Protein AF-A0A650EPH5-F1 (afdb_monomer_lite)

Structure (mmCIF, N/CA/C/O backbone):
data_AF-A0A650EPH5-F1
#
_entry.id   AF-A0A650EPH5-F1
#
loop_
_atom_site.group_PDB
_atom_site.id
_atom_site.type_symbol
_atom_site.label_atom_id
_atom_site.label_alt_id
_atom_site.label_comp_id
_atom_site.label_asym_id
_atom_site.label_entity_id
_atom_site.label_seq_id
_atom_site.pdbx_PDB_ins_code
_atom_site.Cartn_x
_atom_site.Cartn_y
_atom_site.Cartn_z
_atom_site.occupancy
_atom_site.B_iso_or_equiv
_atom_site.auth_seq_id
_atom_site.auth_comp_id
_atom_site.auth_asym_id
_atom_site.auth_atom_id
_atom_site.pdbx_PDB_model_num
ATOM 1 N N . MET A 1 1 ? -0.187 1.053 -28.950 1.00 65.94 1 MET A N 1
ATOM 2 C CA . MET A 1 1 ? -0.601 1.881 -27.796 1.00 65.94 1 MET A CA 1
ATOM 3 C C . MET A 1 1 ? 0.514 2.882 -27.525 1.00 65.94 1 MET A C 1
ATOM 5 O O . MET A 1 1 ? 1.655 2.445 -27.429 1.00 65.94 1 MET A O 1
ATOM 9 N N . ARG A 1 2 ? 0.237 4.194 -27.505 1.00 87.94 2 ARG A N 1
ATOM 10 C CA . ARG A 1 2 ? 1.262 5.235 -27.297 1.00 87.94 2 ARG A CA 1
ATOM 11 C C . ARG A 1 2 ? 1.329 5.580 -25.810 1.00 87.94 2 ARG A C 1
ATOM 13 O O . ARG A 1 2 ? 0.626 6.463 -25.344 1.00 87.94 2 ARG A O 1
ATOM 20 N N . ILE A 1 3 ? 2.156 4.843 -25.066 1.00 87.69 3 ILE A N 1
ATOM 21 C CA . ILE A 1 3 ? 2.199 4.886 -23.591 1.00 87.69 3 ILE A CA 1
ATOM 22 C C . ILE A 1 3 ? 2.401 6.299 -23.016 1.00 87.69 3 ILE A C 1
ATOM 24 O O . ILE A 1 3 ? 1.815 6.626 -21.992 1.00 87.69 3 ILE A O 1
ATOM 28 N N . LEU A 1 4 ? 3.168 7.156 -23.699 1.00 87.38 4 LEU A N 1
ATOM 29 C CA . LEU A 1 4 ? 3.391 8.546 -23.285 1.00 87.38 4 LEU A CA 1
ATOM 30 C C . LEU A 1 4 ? 2.145 9.428 -23.456 1.00 87.38 4 LEU A C 1
ATOM 32 O O . LEU A 1 4 ? 1.911 10.311 -22.639 1.00 87.38 4 LEU A O 1
ATOM 36 N N . GLU A 1 5 ? 1.336 9.182 -24.488 1.00 90.44 5 GLU A N 1
ATOM 37 C CA . GLU A 1 5 ? 0.070 9.896 -24.695 1.00 90.44 5 GLU A CA 1
ATOM 38 C C . GLU A 1 5 ? -0.962 9.455 -23.651 1.00 90.44 5 GLU A C 1
ATOM 40 O O . GLU A 1 5 ? -1.614 10.294 -23.042 1.00 90.44 5 GLU A O 1
ATOM 45 N N . GLU A 1 6 ? -1.051 8.152 -23.372 1.00 91.62 6 GLU A N 1
ATOM 46 C CA . GLU A 1 6 ? -1.917 7.618 -22.311 1.00 91.62 6 GLU A CA 1
ATOM 47 C C . GLU A 1 6 ? -1.526 8.150 -20.924 1.00 91.62 6 GLU A C 1
ATOM 49 O O . GLU A 1 6 ? -2.394 8.456 -20.110 1.00 91.62 6 GLU A O 1
ATOM 54 N N . PHE A 1 7 ? -0.224 8.304 -20.661 1.00 84.19 7 PHE A N 1
ATOM 55 C CA . PHE A 1 7 ? 0.267 8.949 -19.446 1.00 84.19 7 PHE A CA 1
ATOM 56 C C . PHE A 1 7 ? -0.132 10.429 -19.387 1.00 84.19 7 PHE A C 1
ATOM 58 O O . PHE A 1 7 ? -0.638 10.883 -18.366 1.00 84.19 7 PHE A O 1
ATOM 65 N N . TRP A 1 8 ? 0.045 11.172 -20.486 1.00 85.75 8 TRP A N 1
ATOM 66 C CA . TRP A 1 8 ? -0.319 12.590 -20.577 1.00 85.75 8 TRP A CA 1
ATOM 67 C C . TRP A 1 8 ? -1.809 12.840 -20.320 1.00 85.75 8 TRP A C 1
ATOM 69 O O . TRP A 1 8 ? -2.163 13.779 -19.611 1.00 85.75 8 TRP A O 1
ATOM 79 N N . TYR A 1 9 ? -2.682 11.988 -20.861 1.00 92.62 9 TYR A N 1
ATOM 80 C CA . TYR A 1 9 ? -4.125 12.076 -20.628 1.00 92.62 9 TYR A CA 1
ATOM 81 C C . TYR A 1 9 ? -4.566 11.509 -19.271 1.00 92.62 9 TYR A C 1
ATOM 83 O O . TYR A 1 9 ? -5.749 11.581 -18.948 1.00 92.62 9 TYR A O 1
ATOM 91 N N . GLY A 1 10 ? -3.640 10.972 -18.471 1.00 85.44 10 GLY A N 1
ATOM 92 C CA . GLY A 1 10 ? -3.937 10.421 -17.153 1.00 85.44 10 GLY A CA 1
ATOM 93 C C . GLY A 1 10 ? -4.662 9.078 -17.189 1.00 85.44 10 GLY A C 1
ATOM 94 O O . GLY A 1 10 ? -5.226 8.688 -16.183 1.00 85.44 10 GLY A O 1
ATOM 95 N N . ASN A 1 11 ? -4.641 8.349 -18.308 1.00 88.81 11 ASN A N 1
ATOM 96 C CA . ASN A 1 11 ? -5.302 7.043 -18.430 1.00 88.81 11 ASN A CA 1
ATOM 97 C C . ASN A 1 11 ? -4.506 5.909 -17.758 1.00 88.81 11 ASN A C 1
ATOM 99 O O . ASN A 1 11 ? -4.998 4.787 -17.617 1.00 88.81 11 ASN A O 1
ATOM 103 N N . LEU A 1 12 ? -3.251 6.170 -17.380 1.00 84.88 12 LEU A N 1
ATOM 104 C CA . LEU A 1 12 ? -2.390 5.216 -16.692 1.00 84.88 12 LEU A CA 1
ATOM 105 C C . LEU A 1 12 ? -2.391 5.495 -15.190 1.00 84.88 12 LEU A C 1
ATOM 107 O O . LEU A 1 12 ? -1.762 6.442 -14.727 1.00 84.88 12 LEU A O 1
ATOM 111 N N . HIS A 1 13 ? -3.017 4.593 -14.434 1.00 82.19 13 HIS A N 1
ATOM 112 C CA . HIS A 1 13 ? -3.025 4.604 -12.972 1.00 82.19 13 HIS A CA 1
ATOM 113 C C . HIS A 1 13 ? -2.250 3.393 -12.433 1.00 82.19 13 HIS A C 1
ATOM 115 O O . HIS A 1 13 ? -2.848 2.417 -11.985 1.00 82.19 13 HIS A O 1
ATOM 121 N N . PRO A 1 14 ? -0.907 3.393 -12.487 1.00 73.00 14 PRO A N 1
ATOM 122 C CA . PRO A 1 14 ? -0.113 2.222 -12.107 1.00 73.00 14 PRO A CA 1
ATOM 123 C C . PRO A 1 14 ? -0.244 1.848 -10.618 1.00 73.00 14 PRO A C 1
ATOM 125 O O . PRO A 1 14 ? 0.015 0.696 -10.254 1.00 73.00 14 PRO A O 1
ATOM 128 N N . ASN A 1 15 ? -0.687 2.798 -9.789 1.00 73.38 15 ASN A N 1
ATOM 129 C CA . ASN A 1 15 ? -0.943 2.619 -8.360 1.00 73.38 15 ASN A CA 1
ATOM 130 C C . ASN A 1 15 ? -2.373 2.144 -8.060 1.00 73.38 15 ASN A C 1
ATOM 132 O O . ASN A 1 15 ? -2.621 1.586 -6.995 1.00 73.38 15 ASN A O 1
ATOM 136 N N . GLU A 1 16 ? -3.317 2.309 -8.990 1.00 77.69 16 GLU A N 1
ATOM 137 C CA . GLU A 1 16 ? -4.693 1.861 -8.793 1.00 77.69 16 GLU A CA 1
ATOM 138 C C . GLU A 1 16 ? -4.825 0.411 -9.240 1.00 77.69 16 GLU A C 1
ATOM 140 O O . GLU A 1 16 ? -4.830 0.078 -10.428 1.00 77.69 16 GLU A O 1
ATOM 145 N N . LYS A 1 17 ? -4.920 -0.487 -8.262 1.00 76.38 17 LYS A N 1
ATOM 146 C CA . LYS A 1 17 ? -5.133 -1.909 -8.514 1.00 76.38 17 LYS A CA 1
ATOM 147 C C . LYS A 1 17 ? -6.337 -2.393 -7.737 1.00 76.38 17 LYS A C 1
ATOM 149 O O . LYS A 1 17 ? -6.436 -2.224 -6.526 1.00 76.38 17 LYS A O 1
ATOM 154 N N . LEU A 1 18 ? -7.236 -3.065 -8.444 1.00 79.88 18 LEU A N 1
ATOM 155 C CA . LEU A 1 18 ? -8.296 -3.835 -7.814 1.00 79.88 18 LEU A CA 1
ATOM 156 C C . LEU A 1 18 ? -7.725 -5.185 -7.383 1.00 79.88 18 LEU A C 1
ATOM 158 O O . LEU A 1 18 ? -7.119 -5.898 -8.188 1.00 79.88 18 LEU A O 1
ATOM 162 N N . PHE A 1 19 ? -7.950 -5.569 -6.130 1.00 81.56 19 PHE A N 1
ATOM 163 C CA . PHE A 1 19 ? -7.682 -6.936 -5.701 1.00 81.56 19 PHE A CA 1
ATOM 164 C C . PHE A 1 19 ? -8.859 -7.844 -6.076 1.00 81.56 19 PHE A C 1
ATOM 166 O O . PHE A 1 19 ? -10.022 -7.432 -6.129 1.00 81.56 19 PHE A O 1
ATOM 173 N N . ARG A 1 20 ? -8.564 -9.116 -6.352 1.00 86.38 20 ARG A N 1
ATOM 174 C CA . ARG A 1 20 ? -9.603 -10.111 -6.639 1.00 86.38 20 ARG A CA 1
ATOM 175 C C . ARG A 1 20 ? -10.287 -10.526 -5.337 1.00 86.38 20 ARG A C 1
ATOM 177 O O . ARG A 1 20 ? -9.619 -10.889 -4.370 1.00 86.38 20 ARG A O 1
ATOM 184 N N . ARG A 1 21 ? -11.621 -10.519 -5.332 1.00 86.19 21 ARG A N 1
ATOM 185 C CA . ARG A 1 21 ? -12.430 -11.053 -4.222 1.00 86.19 21 ARG A CA 1
ATOM 186 C C . ARG A 1 21 ? -12.224 -12.562 -4.079 1.00 86.19 21 ARG A C 1
ATOM 188 O O . ARG A 1 21 ? -11.805 -13.208 -5.036 1.00 86.19 21 ARG A O 1
ATOM 195 N N . GLN A 1 22 ? -12.555 -13.113 -2.906 1.00 88.88 22 GLN A N 1
ATOM 196 C CA . GLN A 1 22 ? -12.404 -14.546 -2.593 1.00 88.88 22 GLN A CA 1
ATOM 197 C C . GLN A 1 22 ? -10.952 -15.052 -2.653 1.00 88.88 22 GLN A C 1
ATOM 199 O O . GLN A 1 22 ? -10.709 -16.253 -2.737 1.00 88.88 22 GLN A O 1
ATOM 204 N N . THR A 1 23 ? -9.983 -14.140 -2.603 1.00 94.00 23 THR A N 1
ATOM 205 C CA . THR A 1 23 ? -8.571 -14.474 -2.417 1.00 94.00 23 THR A CA 1
ATOM 206 C C . THR A 1 23 ? -8.240 -14.573 -0.933 1.00 94.00 23 THR A C 1
ATOM 208 O O . THR A 1 23 ? -8.989 -14.099 -0.078 1.00 94.00 23 THR A O 1
ATOM 211 N N . GLU A 1 24 ? -7.083 -15.153 -0.624 1.00 93.62 24 GLU A N 1
ATOM 212 C CA . GLU A 1 24 ? -6.529 -15.130 0.731 1.00 93.62 24 GLU A CA 1
ATOM 213 C C . GLU A 1 24 ? -6.412 -13.694 1.267 1.00 93.62 24 GLU A C 1
ATOM 215 O O . GLU A 1 24 ? -6.780 -13.433 2.408 1.00 93.62 24 GLU A O 1
ATOM 220 N N . PHE A 1 25 ? -6.027 -12.740 0.413 1.00 91.62 25 PHE A N 1
ATOM 221 C CA . PHE A 1 25 ? -5.992 -11.321 0.764 1.00 91.62 25 PHE A CA 1
ATOM 222 C C . PHE A 1 25 ? -7.369 -10.785 1.187 1.00 91.62 25 PHE A C 1
ATOM 224 O O . PHE A 1 25 ? -7.482 -10.164 2.237 1.00 91.62 25 PHE A O 1
ATOM 231 N N . ASP A 1 26 ? -8.433 -11.069 0.423 1.00 93.38 26 ASP A N 1
ATOM 232 C CA . ASP A 1 26 ? -9.810 -10.682 0.783 1.00 93.38 26 ASP A CA 1
ATOM 233 C C . ASP A 1 26 ? -10.242 -11.292 2.128 1.00 93.38 26 ASP A C 1
ATOM 235 O O . ASP A 1 26 ? -10.922 -10.649 2.928 1.00 93.38 26 ASP A O 1
ATOM 239 N N . HIS A 1 27 ? -9.833 -12.534 2.403 1.00 93.94 27 HIS A N 1
ATOM 240 C CA . HIS A 1 27 ? -10.109 -13.181 3.683 1.00 93.94 27 HIS A CA 1
ATOM 241 C C . HIS A 1 27 ? -9.376 -12.499 4.845 1.00 93.94 27 HIS A C 1
ATOM 243 O O . HIS A 1 27 ? -10.002 -12.179 5.858 1.00 93.94 27 HIS A O 1
ATOM 249 N N . ILE A 1 28 ? -8.079 -12.233 4.689 1.00 96.62 28 ILE A N 1
ATOM 250 C CA . ILE A 1 28 ? -7.260 -11.555 5.699 1.00 96.62 28 ILE A CA 1
ATOM 251 C C . ILE A 1 28 ? -7.769 -10.131 5.938 1.00 96.62 28 ILE A C 1
ATOM 253 O O . ILE A 1 28 ? -7.913 -9.730 7.089 1.00 96.62 28 ILE A O 1
ATOM 257 N N . LEU A 1 29 ? -8.133 -9.395 4.884 1.00 94.44 29 LEU A N 1
ATOM 258 C CA . LEU A 1 29 ? -8.696 -8.049 4.995 1.00 94.44 29 LEU A CA 1
ATOM 259 C C . LEU A 1 29 ? -9.998 -8.046 5.809 1.00 94.44 29 LEU A C 1
ATOM 261 O O . LEU A 1 29 ? -10.179 -7.215 6.694 1.00 94.44 29 LEU A O 1
ATOM 265 N N . LYS A 1 30 ? -10.891 -9.015 5.580 1.00 95.12 30 LYS A N 1
ATOM 266 C CA . LYS A 1 30 ? -12.115 -9.165 6.388 1.00 95.12 30 LYS A CA 1
ATOM 267 C C . LYS A 1 30 ? -11.815 -9.473 7.854 1.00 95.12 30 LYS A C 1
ATOM 269 O O . LYS A 1 30 ? -12.530 -8.998 8.734 1.00 95.12 30 LYS A O 1
ATOM 274 N N . LEU A 1 31 ? -10.788 -10.280 8.127 1.00 97.44 31 LEU A N 1
ATOM 275 C CA . LEU A 1 31 ? -10.354 -10.561 9.497 1.00 97.44 31 LEU A CA 1
ATOM 276 C C . LEU A 1 31 ? -9.767 -9.320 10.172 1.00 97.44 31 LEU A C 1
ATOM 278 O O . LEU A 1 31 ? -10.071 -9.096 11.341 1.00 97.44 31 LEU A O 1
ATOM 282 N N . LEU A 1 32 ? -8.979 -8.525 9.444 1.00 95.75 32 LEU A N 1
ATOM 283 C CA . LEU A 1 32 ? -8.429 -7.257 9.917 1.00 95.75 32 LEU A CA 1
ATOM 284 C C . LEU A 1 32 ? -9.555 -6.326 10.372 1.00 95.75 32 LEU A C 1
ATOM 286 O O . LEU A 1 32 ? -9.590 -5.973 11.547 1.00 95.75 32 LEU A O 1
ATOM 290 N N . VAL A 1 33 ? -10.521 -6.048 9.488 1.00 96.19 33 VAL A N 1
ATOM 291 C CA . VAL A 1 33 ? -11.674 -5.180 9.787 1.00 96.19 33 VAL A CA 1
ATOM 292 C C . VAL A 1 33 ? -12.445 -5.693 11.003 1.00 96.19 33 VAL A C 1
ATOM 294 O O . VAL A 1 33 ? -12.694 -4.952 11.945 1.00 96.19 33 VAL A O 1
ATOM 297 N N . ARG A 1 34 ? -12.749 -6.997 11.061 1.00 97.38 34 ARG A N 1
ATOM 298 C CA . ARG A 1 34 ? -13.480 -7.569 12.204 1.00 97.38 34 ARG A CA 1
ATOM 299 C C . ARG A 1 34 ? -12.715 -7.442 13.525 1.00 97.38 34 ARG A C 1
ATOM 301 O O . ARG A 1 34 ? -13.330 -7.312 14.582 1.00 97.38 34 ARG A O 1
ATOM 308 N N . ASN A 1 35 ? -11.396 -7.599 13.499 1.00 97.38 35 ASN A N 1
ATOM 309 C CA . ASN A 1 35 ? -10.574 -7.479 14.700 1.00 97.38 35 ASN A CA 1
ATOM 310 C C . ASN A 1 35 ? -10.460 -6.018 15.142 1.00 97.38 35 ASN A C 1
ATOM 312 O O . ASN A 1 35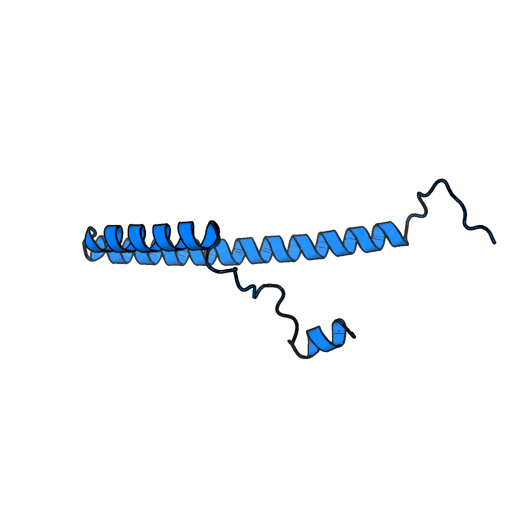 ? -10.498 -5.748 16.339 1.00 97.38 35 ASN A O 1
ATOM 316 N N . GLU A 1 36 ? -10.366 -5.100 14.187 1.00 96.00 36 GLU A N 1
ATOM 317 C CA . GLU A 1 36 ? -10.371 -3.662 14.419 1.00 96.00 36 GLU A CA 1
ATOM 318 C C . GLU A 1 36 ? -11.696 -3.182 15.022 1.00 96.00 36 GLU A C 1
ATOM 320 O O . GLU A 1 36 ? -11.669 -2.500 16.0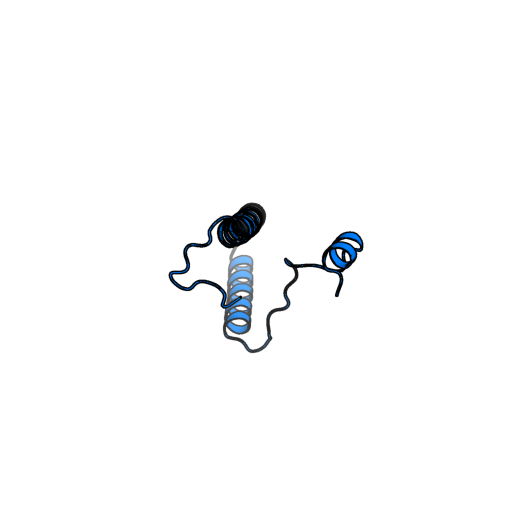41 1.00 96.00 36 GLU A O 1
ATOM 325 N N . ASP A 1 37 ? -12.840 -3.615 14.487 1.00 96.44 37 ASP A N 1
ATOM 326 C CA . ASP A 1 37 ? -14.163 -3.294 15.039 1.00 96.44 37 ASP A CA 1
ATOM 327 C C . ASP A 1 37 ? -14.270 -3.727 16.509 1.00 96.44 37 ASP A C 1
ATOM 329 O O . ASP A 1 37 ? -14.640 -2.944 17.385 1.00 96.44 37 ASP A O 1
ATOM 333 N N . LYS A 1 38 ? -13.861 -4.967 16.809 1.00 97.19 38 LYS A N 1
ATOM 334 C CA . LYS A 1 38 ? -13.843 -5.491 18.184 1.00 97.19 38 LYS A CA 1
ATOM 335 C C . LYS A 1 38 ? -12.908 -4.712 19.100 1.00 97.19 38 LYS A C 1
ATOM 337 O O . LYS A 1 38 ? -13.225 -4.514 20.271 1.00 97.19 38 LYS A O 1
ATOM 342 N N . LEU A 1 39 ? -11.745 -4.306 18.591 1.00 96.44 39 LEU A N 1
ATOM 343 C CA . LEU A 1 39 ? -10.817 -3.478 19.347 1.00 96.44 39 LEU A CA 1
ATOM 344 C C . LEU A 1 39 ? -11.472 -2.128 19.654 1.00 96.44 39 LEU A C 1
ATOM 346 O O . LEU A 1 39 ? -11.532 -1.745 20.817 1.00 96.44 39 LEU A O 1
ATOM 350 N N . MET A 1 40 ? -12.054 -1.467 18.652 1.00 95.62 40 MET A N 1
ATOM 351 C CA . MET A 1 40 ? -12.736 -0.181 18.803 1.00 95.62 40 MET A CA 1
ATOM 352 C C . MET A 1 40 ? -13.891 -0.227 19.808 1.00 95.62 40 MET A C 1
ATOM 354 O O . MET A 1 40 ? -14.072 0.729 20.558 1.00 95.62 40 MET A O 1
ATOM 358 N N . GLU A 1 41 ? -14.648 -1.322 19.874 1.00 96.62 41 GLU A N 1
ATOM 359 C CA . GLU A 1 41 ? -15.695 -1.512 20.889 1.00 96.62 41 GLU A CA 1
ATOM 360 C C . GLU A 1 41 ? -15.138 -1.595 22.319 1.00 96.62 41 GLU A C 1
ATOM 362 O O . GLU A 1 41 ? -15.805 -1.168 23.261 1.00 96.62 41 GLU A O 1
ATOM 367 N N . SER A 1 42 ? -13.925 -2.129 22.488 1.00 96.69 42 SER A N 1
ATOM 368 C CA . SER A 1 42 ? -13.293 -2.315 23.802 1.00 96.69 42 SER A CA 1
ATOM 369 C C . SER A 1 42 ? -12.599 -1.067 24.356 1.00 96.69 42 SER A C 1
ATOM 371 O O . SER A 1 42 ? -12.379 -0.986 25.564 1.00 96.69 42 SER A O 1
ATOM 373 N N . LEU A 1 43 ? -12.262 -0.106 23.492 1.00 97.50 43 LEU A N 1
ATOM 374 C CA . LEU A 1 43 ? -11.537 1.109 23.860 1.00 97.50 43 LEU A CA 1
ATOM 375 C C . LEU A 1 43 ? -12.472 2.195 24.412 1.00 97.50 43 LEU A C 1
ATOM 377 O O . LEU A 1 43 ? -13.599 2.384 23.938 1.00 97.50 43 LEU A O 1
ATOM 381 N N . ASN A 1 44 ? -11.976 2.973 25.374 1.00 97.31 44 ASN A N 1
ATOM 382 C CA . ASN A 1 44 ? -12.640 4.205 25.807 1.00 97.31 44 ASN A CA 1
ATOM 383 C C . ASN A 1 44 ? -12.391 5.368 24.822 1.00 97.31 44 ASN A C 1
ATOM 385 O O . ASN A 1 44 ? -11.598 5.252 23.890 1.00 97.31 44 ASN A O 1
ATOM 389 N N . ASP A 1 45 ? -13.066 6.504 25.010 1.00 96.88 45 ASP A N 1
ATOM 390 C CA . ASP A 1 45 ? -13.033 7.608 24.035 1.00 96.88 45 ASP A CA 1
ATOM 391 C C . ASP A 1 45 ? -11.633 8.219 23.837 1.00 96.88 45 ASP A C 1
ATOM 393 O O . ASP A 1 45 ? -11.250 8.528 22.709 1.00 96.88 45 ASP A O 1
ATOM 397 N N . SER A 1 46 ? -10.832 8.323 24.903 1.00 97.44 46 SER A N 1
ATOM 398 C CA . SER A 1 46 ? -9.450 8.828 24.828 1.00 97.44 46 SER A CA 1
ATOM 399 C C . SER A 1 46 ? -8.527 7.853 24.084 1.00 97.44 46 SER A C 1
ATOM 401 O O . SER A 1 46 ? -7.702 8.239 23.247 1.00 97.44 46 SER A O 1
ATOM 403 N N . GLU A 1 47 ? -8.695 6.555 24.341 1.00 98.00 47 GLU A N 1
ATOM 404 C CA . GLU A 1 47 ? -7.964 5.500 23.639 1.00 98.00 47 GLU A CA 1
ATOM 405 C C . GLU A 1 47 ? -8.350 5.432 22.158 1.00 98.00 47 GLU A C 1
ATOM 407 O O . GLU A 1 47 ? -7.472 5.268 21.314 1.00 98.00 47 GLU A O 1
ATOM 412 N N . LYS A 1 48 ? -9.632 5.620 21.818 1.00 97.25 48 LYS A N 1
ATOM 413 C CA . LYS A 1 48 ? -10.107 5.693 20.426 1.00 97.25 48 LYS A CA 1
ATOM 414 C C . LYS A 1 48 ? -9.496 6.864 19.670 1.00 97.25 48 LYS A C 1
ATOM 416 O O . LYS A 1 48 ? -9.101 6.694 18.516 1.00 97.25 48 LYS A O 1
ATOM 421 N N . GLU A 1 49 ? -9.405 8.036 20.298 1.00 97.38 49 GLU A N 1
ATOM 422 C CA . GLU A 1 49 ? -8.750 9.198 19.692 1.00 97.38 49 GLU A CA 1
ATOM 423 C C . GLU A 1 49 ? -7.271 8.896 19.412 1.00 97.38 49 GLU A C 1
ATOM 425 O O . GLU A 1 49 ? -6.783 9.108 18.301 1.00 97.38 49 GLU A O 1
ATOM 430 N N . THR A 1 50 ? -6.575 8.324 20.397 1.00 98.06 50 THR A N 1
ATOM 431 C CA . THR A 1 50 ? -5.162 7.940 20.266 1.00 98.06 50 THR A CA 1
ATOM 432 C C . THR A 1 50 ? -4.962 6.884 19.177 1.00 98.06 50 THR A C 1
ATOM 434 O O . THR A 1 50 ? -4.063 7.012 18.348 1.00 98.06 50 THR A O 1
ATOM 437 N N . PHE A 1 51 ? -5.818 5.861 19.133 1.00 96.94 51 PHE A N 1
ATOM 438 C CA . PHE A 1 51 ? -5.762 4.799 18.129 1.00 96.94 51 PHE A CA 1
ATOM 439 C C . PHE A 1 51 ? -6.073 5.312 16.718 1.00 96.94 51 PHE A C 1
ATOM 441 O O . PHE A 1 51 ? -5.473 4.859 15.746 1.00 96.94 51 PHE A O 1
ATOM 448 N N . THR A 1 52 ? -6.980 6.281 16.590 1.00 96.00 52 THR A N 1
ATOM 449 C CA . THR A 1 52 ? -7.287 6.914 15.300 1.00 96.00 52 THR A CA 1
ATOM 450 C C . THR A 1 52 ? -6.087 7.699 14.783 1.00 96.00 52 THR A C 1
ATOM 452 O O . THR A 1 52 ? -5.653 7.445 13.665 1.00 96.00 52 THR A O 1
ATOM 455 N N . LYS A 1 53 ? -5.465 8.536 15.624 1.00 97.75 53 LYS A N 1
ATOM 456 C CA . LYS A 1 53 ? -4.220 9.243 15.274 1.00 97.75 53 LYS A CA 1
ATOM 457 C C . LYS A 1 53 ? -3.089 8.281 14.906 1.00 97.75 53 LYS A C 1
ATOM 459 O O . LYS A 1 53 ? -2.341 8.529 13.970 1.00 97.75 53 LYS A O 1
ATOM 464 N N . TYR A 1 54 ? -2.971 7.164 15.626 1.00 97.50 54 TYR A N 1
ATOM 465 C CA . TYR A 1 54 ? -2.008 6.115 15.292 1.00 97.50 54 TYR A CA 1
ATOM 466 C C . TYR A 1 54 ? -2.246 5.542 13.886 1.00 97.50 54 TYR A C 1
ATOM 468 O O . TYR A 1 54 ? -1.291 5.444 13.117 1.00 97.50 54 TYR A O 1
ATOM 476 N N . ARG A 1 55 ? -3.498 5.210 13.530 1.00 95.94 55 ARG A N 1
ATOM 477 C CA . ARG A 1 55 ? -3.845 4.730 12.180 1.00 95.94 55 ARG A CA 1
ATOM 478 C C . ARG A 1 55 ? -3.532 5.765 11.107 1.00 95.94 55 ARG A C 1
ATOM 480 O O . ARG A 1 55 ? -2.889 5.412 10.129 1.00 95.94 55 ARG A O 1
ATOM 487 N N . GLU A 1 56 ? -3.892 7.027 11.329 1.00 97.56 56 GLU A N 1
ATOM 488 C CA . GLU A 1 56 ? -3.566 8.125 10.408 1.00 97.56 56 GLU A CA 1
ATOM 489 C C . GLU A 1 56 ? -2.052 8.215 10.159 1.00 97.56 56 GLU A C 1
ATOM 491 O O . GLU A 1 56 ? -1.611 8.233 9.012 1.00 97.56 56 GLU A O 1
ATOM 496 N N . CYS A 1 57 ? -1.231 8.162 11.215 1.00 98.00 57 CYS A N 1
ATOM 497 C CA . CYS A 1 57 ? 0.225 8.13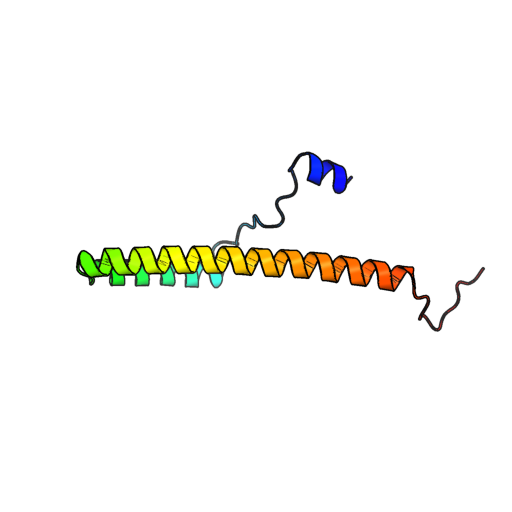7 11.062 1.00 98.00 57 CYS A CA 1
ATOM 498 C C . CYS A 1 57 ? 0.725 6.886 10.316 1.00 98.00 57 CYS A C 1
ATOM 500 O O . CYS A 1 57 ? 1.645 6.983 9.504 1.00 98.00 57 CYS A O 1
ATOM 502 N N . CYS A 1 58 ? 0.158 5.706 10.584 1.00 96.88 58 CYS A N 1
ATOM 503 C CA . CYS A 1 58 ? 0.502 4.483 9.855 1.00 96.88 58 CYS A CA 1
ATOM 504 C C . CYS A 1 58 ? 0.157 4.580 8.364 1.00 96.88 58 CYS A C 1
ATOM 506 O O . CYS A 1 58 ? 0.953 4.132 7.533 1.00 96.88 58 CYS A O 1
ATOM 508 N N . ASP A 1 59 ? -0.983 5.179 8.026 1.00 95.75 59 ASP A N 1
ATOM 509 C CA . ASP A 1 59 ? -1.413 5.392 6.646 1.00 95.75 59 ASP A CA 1
ATOM 510 C C . ASP A 1 59 ? -0.479 6.379 5.933 1.00 95.75 59 ASP A C 1
ATOM 512 O O . ASP A 1 59 ? -0.016 6.092 4.830 1.00 95.75 59 ASP A O 1
ATOM 516 N N . GLU A 1 60 ? -0.107 7.489 6.577 1.00 97.44 60 GLU A N 1
ATOM 517 C CA . GLU A 1 60 ? 0.863 8.450 6.030 1.00 97.44 60 GLU A CA 1
ATOM 518 C C . GLU A 1 60 ? 2.243 7.813 5.795 1.00 97.44 60 GLU A C 1
ATOM 520 O O . GLU A 1 60 ? 2.840 7.979 4.728 1.00 97.44 60 GLU A O 1
ATOM 525 N N . ILE A 1 61 ? 2.748 7.029 6.756 1.00 97.56 61 ILE A N 1
ATOM 526 C CA . ILE A 1 61 ? 4.017 6.298 6.608 1.00 97.56 61 ILE A CA 1
ATOM 527 C C . ILE A 1 61 ? 3.936 5.303 5.447 1.00 97.56 61 ILE A C 1
ATOM 529 O O . ILE A 1 61 ? 4.889 5.190 4.668 1.00 97.56 61 ILE A O 1
ATOM 533 N N . SER A 1 62 ? 2.813 4.593 5.318 1.00 94.94 62 SER A N 1
ATOM 534 C CA . SER A 1 62 ? 2.583 3.647 4.222 1.00 94.94 62 SER A CA 1
ATOM 535 C C . SER A 1 62 ? 2.599 4.364 2.875 1.00 94.94 62 SER A C 1
ATOM 537 O O . SER A 1 62 ? 3.336 3.950 1.986 1.00 94.94 62 SER A O 1
ATOM 539 N N . GLN A 1 63 ? 1.898 5.495 2.748 1.00 93.12 63 GLN A N 1
ATOM 540 C CA . GLN A 1 63 ? 1.877 6.297 1.521 1.00 93.12 63 GLN A CA 1
ATOM 541 C C . GLN A 1 63 ? 3.271 6.789 1.114 1.00 93.12 63 GLN A C 1
ATOM 543 O O . GLN A 1 63 ? 3.650 6.679 -0.055 1.00 93.12 63 GLN A O 1
ATOM 548 N N . ILE A 1 64 ? 4.059 7.299 2.067 1.00 96.25 64 ILE A N 1
ATOM 549 C CA . ILE A 1 64 ? 5.441 7.730 1.810 1.00 96.25 64 ILE A CA 1
ATOM 550 C C . ILE A 1 64 ? 6.287 6.538 1.345 1.00 96.25 64 ILE A C 1
ATOM 552 O O . ILE A 1 64 ? 7.002 6.635 0.347 1.00 96.25 64 ILE A O 1
ATOM 556 N N . SER A 1 65 ? 6.177 5.403 2.036 1.00 95.56 65 SER A N 1
ATOM 557 C CA . SER A 1 65 ? 6.949 4.195 1.728 1.00 95.56 65 SER A CA 1
ATOM 558 C C . SER A 1 65 ? 6.602 3.627 0.351 1.00 95.56 65 SER A C 1
ATOM 560 O O . SER A 1 65 ? 7.494 3.275 -0.419 1.00 95.56 65 SER A O 1
ATOM 562 N N . GLU A 1 66 ? 5.315 3.561 0.009 1.00 92.88 66 GLU A N 1
ATOM 563 C CA . GLU A 1 66 ? 4.838 3.100 -1.296 1.00 92.88 66 GLU A CA 1
ATOM 564 C C . GLU A 1 66 ? 5.303 4.024 -2.427 1.00 92.88 66 GLU A C 1
ATOM 566 O O . GLU A 1 66 ? 5.751 3.539 -3.469 1.00 92.88 66 GLU A O 1
ATOM 571 N N . CYS A 1 67 ? 5.271 5.343 -2.210 1.00 92.25 67 CYS A N 1
ATOM 572 C CA . CYS A 1 67 ? 5.786 6.325 -3.163 1.00 92.25 67 CYS A CA 1
ATOM 573 C C . CYS A 1 67 ? 7.294 6.142 -3.409 1.00 92.25 67 CYS A C 1
ATOM 575 O O . CYS A 1 67 ? 7.735 6.080 -4.558 1.00 92.25 67 CYS A O 1
ATOM 577 N N . GLU A 1 68 ? 8.084 5.967 -2.347 1.00 96.25 68 GLU A N 1
ATOM 578 C CA . GLU A 1 68 ? 9.522 5.697 -2.452 1.00 96.25 68 GLU A CA 1
ATOM 579 C C . GLU A 1 68 ? 9.810 4.388 -3.198 1.00 96.25 68 GLU A C 1
ATOM 581 O O . GLU A 1 68 ? 10.658 4.345 -4.093 1.00 96.25 68 GLU A O 1
ATOM 586 N N . ILE A 1 69 ? 9.085 3.308 -2.887 1.00 94.19 69 ILE A N 1
ATOM 587 C CA . ILE A 1 69 ? 9.215 2.026 -3.598 1.00 94.19 69 ILE A CA 1
ATOM 588 C C . ILE A 1 69 ? 8.893 2.204 -5.086 1.00 94.19 69 ILE A C 1
ATOM 590 O O . ILE A 1 69 ? 9.612 1.677 -5.940 1.00 94.19 69 ILE A O 1
ATOM 594 N N . PHE A 1 70 ? 7.848 2.967 -5.409 1.00 90.44 70 PHE A N 1
ATOM 595 C CA . PHE A 1 70 ? 7.463 3.261 -6.784 1.00 90.44 70 PHE A CA 1
ATOM 596 C C . PHE A 1 70 ? 8.571 4.011 -7.536 1.00 90.44 70 PHE A C 1
ATOM 598 O O . PHE A 1 70 ? 8.994 3.566 -8.606 1.00 90.44 70 PHE A O 1
ATOM 605 N N . ILE A 1 71 ? 9.097 5.099 -6.963 1.00 93.25 71 ILE A N 1
ATOM 606 C CA . ILE A 1 71 ? 10.196 5.882 -7.551 1.00 93.25 71 ILE A CA 1
ATOM 607 C C . ILE A 1 71 ? 11.422 4.995 -7.790 1.00 93.25 71 ILE A C 1
ATOM 609 O O . ILE A 1 71 ? 11.969 4.978 -8.898 1.00 93.25 71 ILE A O 1
ATOM 613 N N . ASN A 1 72 ? 11.821 4.212 -6.786 1.00 95.06 72 ASN A N 1
ATOM 614 C CA . ASN A 1 72 ? 12.958 3.301 -6.885 1.00 95.06 72 ASN A CA 1
ATOM 615 C C . ASN A 1 72 ? 12.754 2.246 -7.985 1.00 95.06 72 ASN A C 1
ATOM 617 O O . ASN A 1 72 ? 13.679 1.963 -8.748 1.00 95.06 72 ASN A O 1
ATOM 621 N N . GLY A 1 73 ? 11.538 1.711 -8.127 1.00 93.12 73 GLY A N 1
ATOM 622 C CA . GLY A 1 73 ? 11.185 0.774 -9.195 1.00 93.12 73 GLY A CA 1
ATOM 623 C C . GLY A 1 73 ? 11.356 1.369 -10.597 1.00 93.12 73 GLY A C 1
ATOM 624 O O . GLY A 1 73 ? 11.956 0.733 -11.466 1.00 93.12 73 GLY A O 1
ATOM 625 N N . PHE A 1 74 ? 10.901 2.607 -10.818 1.00 91.19 74 PHE A N 1
ATOM 626 C CA . PHE A 1 74 ? 11.080 3.301 -12.101 1.00 91.19 74 PHE A CA 1
ATOM 627 C C . PHE A 1 74 ? 12.547 3.603 -12.402 1.00 91.19 74 PHE A C 1
ATOM 629 O O . PHE A 1 74 ? 13.009 3.370 -13.521 1.00 91.19 74 PHE A O 1
ATOM 636 N N . GLN A 1 75 ? 13.294 4.086 -11.407 1.00 95.31 75 GLN A N 1
ATOM 637 C CA . GLN A 1 75 ? 14.725 4.341 -11.556 1.00 95.31 75 GLN A CA 1
ATOM 638 C C . GLN A 1 75 ? 15.491 3.060 -11.903 1.00 95.31 75 GLN A C 1
ATOM 640 O O . GLN A 1 75 ? 16.361 3.084 -12.775 1.00 95.31 75 GLN A O 1
ATOM 645 N N . LEU A 1 76 ? 15.159 1.939 -11.258 1.00 96.25 76 LEU A N 1
ATOM 646 C CA . LEU A 1 76 ? 15.760 0.641 -11.550 1.00 96.25 76 LEU A CA 1
A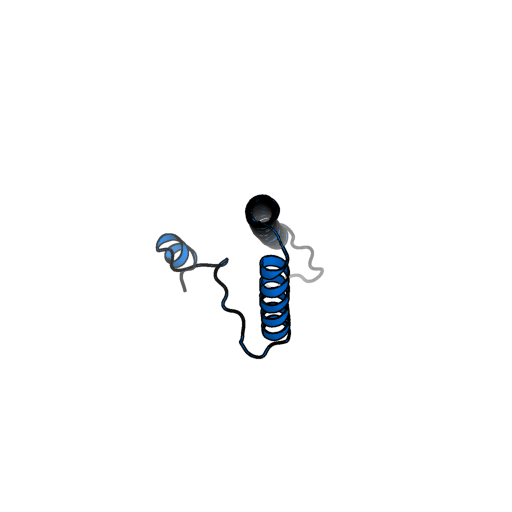TOM 647 C C . LEU A 1 76 ? 15.430 0.172 -12.973 1.00 96.25 76 LEU A C 1
ATOM 649 O O . LEU A 1 76 ? 16.333 -0.219 -13.710 1.00 96.25 76 LEU A O 1
ATOM 653 N N . GLY A 1 77 ? 14.165 0.277 -13.389 1.00 94.19 77 GLY A N 1
ATOM 654 C CA . GLY A 1 77 ? 13.746 -0.066 -14.749 1.00 94.19 77 GLY A CA 1
ATOM 655 C C . GLY A 1 77 ? 14.476 0.754 -15.818 1.00 94.19 77 GLY A C 1
ATOM 656 O O . GLY A 1 77 ? 14.962 0.196 -16.799 1.00 94.19 77 GLY A O 1
ATOM 657 N N . ALA A 1 78 ? 14.630 2.065 -15.605 1.00 94.69 78 ALA A N 1
ATOM 658 C CA . ALA A 1 78 ? 15.386 2.929 -16.510 1.00 94.69 78 ALA A CA 1
ATOM 659 C C . ALA A 1 78 ? 16.867 2.526 -16.598 1.00 94.69 78 ALA A C 1
ATOM 661 O O . ALA A 1 78 ? 17.422 2.479 -17.694 1.00 94.69 78 ALA A O 1
ATOM 662 N N . ARG A 1 79 ? 17.499 2.185 -15.465 1.00 93.94 79 ARG A N 1
ATOM 663 C CA . ARG A 1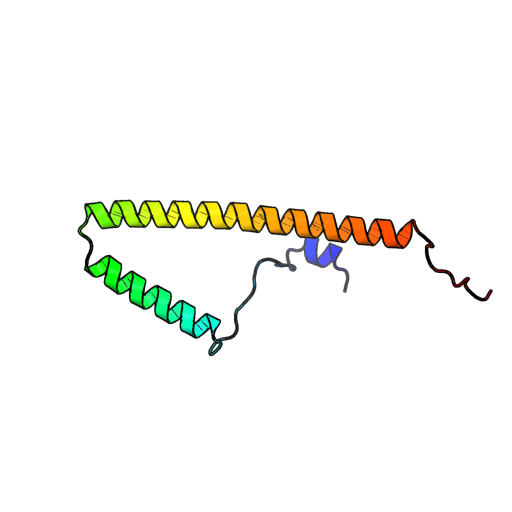 79 ? 18.887 1.693 -15.439 1.00 93.94 79 ARG A CA 1
ATOM 664 C C . ARG A 1 79 ? 19.047 0.407 -16.249 1.00 93.94 79 ARG A C 1
ATOM 666 O O . ARG A 1 79 ? 19.989 0.325 -17.024 1.00 93.94 79 ARG A O 1
ATOM 673 N N . PHE A 1 80 ? 18.120 -0.547 -16.130 1.00 93.75 80 PHE A N 1
ATOM 674 C CA . PHE A 1 80 ? 18.148 -1.771 -16.942 1.00 93.75 80 PHE A CA 1
ATOM 675 C C . PHE A 1 80 ? 18.044 -1.483 -18.441 1.00 93.75 80 PHE A C 1
ATOM 677 O O . PHE A 1 80 ? 18.799 -2.053 -19.219 1.00 93.75 80 PHE A O 1
ATOM 684 N N . ILE A 1 81 ? 17.154 -0.574 -18.853 1.00 92.94 81 ILE A N 1
ATOM 685 C CA . ILE A 1 81 ? 17.007 -0.201 -20.269 1.00 92.94 81 ILE A CA 1
ATOM 686 C C . ILE A 1 81 ? 18.301 0.419 -20.809 1.00 92.94 81 ILE A C 1
ATOM 688 O O . ILE A 1 81 ? 18.747 0.054 -21.895 1.00 92.94 81 ILE A O 1
ATOM 692 N N . ILE A 1 82 ? 18.899 1.347 -20.056 1.00 91.50 82 ILE A N 1
ATOM 693 C CA . ILE A 1 82 ? 20.152 2.009 -20.439 1.00 91.50 82 ILE A CA 1
ATOM 694 C C . ILE A 1 82 ? 21.286 0.987 -20.558 1.00 91.50 82 ILE A C 1
ATOM 696 O O . ILE A 1 82 ? 22.029 1.021 -21.535 1.00 91.50 82 ILE A O 1
ATOM 700 N N . GLU A 1 83 ? 21.395 0.068 -19.599 1.00 89.56 83 GLU A N 1
ATOM 701 C CA . GLU A 1 83 ? 22.398 -0.998 -19.609 1.00 89.56 83 GLU A CA 1
ATOM 702 C C . GLU A 1 83 ? 22.261 -1.887 -20.853 1.00 89.56 83 GLU A C 1
ATOM 704 O O . GLU A 1 83 ? 23.225 -2.061 -21.594 1.00 89.56 83 GLU A O 1
ATOM 709 N N . CYS A 1 84 ? 21.050 -2.378 -21.143 1.00 87.38 84 CYS A N 1
ATOM 710 C CA . CYS A 1 84 ? 20.788 -3.208 -22.322 1.00 87.38 84 CYS A CA 1
ATOM 711 C C . CYS A 1 84 ? 21.080 -2.494 -23.649 1.00 87.38 84 CYS A C 1
ATOM 713 O O . CYS A 1 84 ? 21.352 -3.160 -24.642 1.00 87.38 84 CYS A O 1
ATOM 715 N N . TYR A 1 85 ? 20.973 -1.164 -23.690 1.00 85.12 85 TYR A N 1
ATOM 716 C CA . TYR A 1 85 ? 21.262 -0.385 -24.893 1.00 85.12 85 TYR A CA 1
ATOM 717 C C . TYR A 1 85 ? 22.759 -0.105 -25.067 1.00 85.12 85 TYR A C 1
ATOM 719 O O . TYR A 1 85 ? 23.261 -0.099 -26.188 1.00 85.12 85 TYR A O 1
ATOM 727 N N . ASN A 1 86 ? 23.471 0.153 -23.969 1.00 79.69 86 ASN A N 1
ATOM 728 C CA . ASN A 1 86 ? 24.876 0.549 -24.019 1.00 79.69 86 ASN A CA 1
ATOM 729 C C . ASN A 1 86 ? 25.835 -0.640 -24.136 1.00 79.69 86 ASN A C 1
ATOM 731 O O . ASN A 1 86 ? 26.922 -0.477 -24.692 1.00 79.69 86 ASN A O 1
ATOM 735 N N . ASN A 1 87 ? 25.448 -1.813 -23.633 1.00 64.94 87 ASN A N 1
ATOM 736 C CA . ASN A 1 87 ? 26.342 -2.958 -23.533 1.00 64.94 87 ASN A CA 1
ATOM 737 C C . ASN A 1 87 ? 25.931 -4.080 -24.498 1.00 64.94 87 ASN A C 1
ATOM 739 O O . ASN A 1 87 ? 24.935 -4.774 -24.292 1.00 64.94 87 ASN A O 1
ATOM 743 N N . HIS A 1 88 ? 26.745 -4.308 -25.533 1.00 63.91 88 HIS A N 1
ATOM 744 C CA . HIS A 1 88 ? 26.741 -5.551 -26.312 1.00 63.91 88 HIS A CA 1
ATOM 745 C C . HIS A 1 88 ? 27.585 -6.611 -25.583 1.00 63.91 88 HIS A C 1
ATOM 747 O O . HIS A 1 88 ? 28.622 -7.048 -26.070 1.00 63.91 88 HIS A O 1
ATOM 753 N N . ASP A 1 89 ? 27.145 -7.034 -24.397 1.00 65.31 89 ASP A N 1
ATOM 754 C CA . ASP A 1 89 ? 27.854 -8.053 -23.597 1.00 65.31 89 ASP A CA 1
ATOM 755 C C . ASP A 1 89 ? 27.552 -9.494 -24.060 1.00 65.31 89 ASP A C 1
ATOM 757 O O . ASP A 1 89 ? 27.930 -10.479 -23.419 1.00 65.31 89 ASP A O 1
ATOM 761 N N . GLY A 1 90 ? 26.839 -9.640 -25.180 1.00 67.31 90 GLY A N 1
ATOM 762 C CA . GLY A 1 90 ? 26.554 -10.927 -25.799 1.00 67.31 90 GLY A CA 1
ATOM 763 C C . GLY A 1 90 ? 27.784 -11.492 -26.508 1.00 67.31 90 GLY A C 1
ATOM 764 O O . GLY A 1 90 ? 28.410 -10.821 -27.316 1.00 67.31 90 GLY A O 1
ATOM 765 N N . VAL A 1 91 ? 28.094 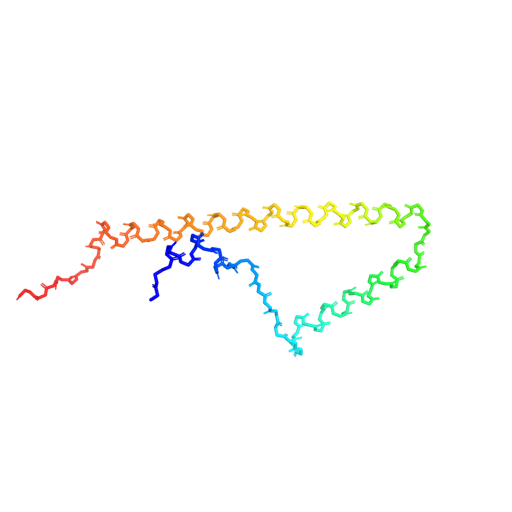-12.769 -26.265 1.00 69.56 91 VAL A N 1
ATOM 766 C CA . VAL A 1 91 ? 29.187 -13.503 -26.945 1.00 69.56 91 VAL A CA 1
ATOM 767 C C . VAL A 1 91 ? 28.862 -13.794 -28.425 1.00 69.56 91 VAL A C 1
ATOM 769 O O . VAL A 1 91 ? 29.700 -14.300 -29.166 1.00 69.56 91 VAL A O 1
ATOM 772 N N . PHE A 1 92 ? 27.636 -13.505 -28.861 1.00 69.19 92 PHE A N 1
ATOM 773 C CA . PHE A 1 92 ? 27.160 -13.746 -30.217 1.00 69.19 92 PHE A CA 1
ATOM 774 C C . PHE A 1 92 ? 27.084 -12.428 -30.987 1.00 69.19 92 PHE A C 1
ATOM 776 O O . PHE A 1 92 ? 26.452 -11.481 -30.524 1.00 69.19 92 PHE A O 1
ATOM 783 N N . GLU A 1 93 ? 27.711 -12.392 -32.161 1.00 70.31 93 GLU A N 1
ATOM 784 C CA . GLU A 1 93 ? 27.601 -11.285 -33.110 1.00 70.31 93 GLU A CA 1
ATOM 785 C C . GLU A 1 93 ? 26.403 -11.500 -34.044 1.00 70.31 93 GLU A C 1
ATOM 787 O O . GLU A 1 93 ? 26.076 -12.637 -34.405 1.00 70.31 93 GLU A O 1
ATOM 792 N N . ASP A 1 94 ? 25.754 -10.405 -34.446 1.00 75.75 94 ASP A N 1
ATOM 793 C CA . ASP A 1 94 ? 24.695 -10.446 -35.451 1.00 75.75 94 ASP A CA 1
ATOM 794 C C . ASP A 1 94 ? 25.267 -10.923 -36.794 1.00 75.75 94 ASP A C 1
ATOM 796 O O . ASP A 1 94 ? 26.267 -10.403 -37.295 1.00 75.75 94 ASP A O 1
ATOM 800 N N . VAL A 1 95 ? 24.614 -11.918 -37.399 1.00 73.06 95 VAL A N 1
ATOM 801 C CA . VAL A 1 95 ? 24.963 -12.383 -38.745 1.00 73.06 95 VAL A CA 1
ATOM 802 C C . VAL A 1 95 ? 24.506 -11.309 -39.733 1.00 73.06 95 VAL A C 1
ATOM 804 O O . VAL A 1 95 ? 23.305 -11.135 -39.945 1.00 73.06 95 VAL A O 1
ATOM 807 N N . THR A 1 96 ? 25.470 -10.569 -40.281 1.00 63.72 96 THR A N 1
ATOM 808 C CA . THR A 1 96 ? 25.263 -9.583 -41.355 1.00 63.72 96 THR A CA 1
ATOM 809 C C . THR A 1 96 ? 24.988 -10.247 -42.696 1.00 63.72 96 THR A C 1
ATOM 811 O O . THR A 1 96 ? 25.537 -11.344 -42.953 1.00 63.72 96 THR A O 1
#

Secondary structure (DSSP, 8-state):
--HHHHHHTT---TT--PPPTTSHHHHHHHHHHHHHHHHHHHS-HHHHHHHHHHHHHHHHHHHHHHHHHHHHHHHHHHHHHHHHHH----S-----

pLDDT: mean 89.51, std 9.62, range [63.72, 98.06]

Sequence (96 aa):
MRILEEFWYGNLHPNEKLFRRQTEFDHILKLLVRNEDKLMESLNDSEKETFTKYRECCDEISQISECEIFINGFQLGARFIIECYNNHDGVFEDVT

Foldseek 3Di:
DPVVVCVVVVVDDVPDDDDDDPDPVNVVVVVVVVVVVVVCVVDDPVVNVVVVVVVVVVVVVVVVVVVVVVVVVVVVVVVVVVCVVPDPVDPDDDDD

Organism: NCBI:txid344338

Radius of gyration: 22.71 Å; chains: 1; bounding box: 45×28×67 Å

InterPro domains:
  IPR049215 Protein of unknown function DUF6809 [PF20648] (1-84)